Protein AF-A0A2T8IF82-F1 (afdb_monomer_lite)

Organism: NCBI:txid206008

Sequence (132 aa):
MSLSELQARARFVQSSAASAGVHFDEERWLSRVRRSLEREAAEVLGAAAKVFDVPRVLRATRPEAYLPQHFALGPYHCNRPELRDMERYKLAAAKRAEKLFADGRKFDDLVQRLLQAQEQMRAPYHRSRPIS

InterPro domains:
  IPR004158 Protein of unknown function DUF247, plant [PF03140] (51-128)

Structure (mmCIF, N/CA/C/O backbone):
data_AF-A0A2T8IF82-F1
#
_entry.id   AF-A0A2T8IF82-F1
#
loop_
_atom_site.group_PDB
_atom_site.id
_atom_site.type_symbol
_atom_site.label_atom_id
_atom_site.label_alt_id
_atom_site.label_comp_id
_atom_site.label_asym_id
_atom_site.label_entity_id
_atom_site.label_seq_id
_atom_site.pdbx_PDB_ins_code
_atom_site.Cartn_x
_atom_site.Cartn_y
_atom_site.Cartn_z
_atom_site.occupancy
_atom_site.B_iso_or_equiv
_atom_site.auth_seq_id
_atom_site.auth_comp_id
_atom_site.auth_asym_id
_atom_site.auth_atom_id
_atom_site.pdbx_PDB_model_num
ATOM 1 N N . MET A 1 1 ? -8.017 7.360 19.600 1.00 46.84 1 MET A N 1
ATOM 2 C CA . MET A 1 1 ? -6.554 7.220 19.761 1.00 46.84 1 MET A CA 1
ATOM 3 C C . MET A 1 1 ? -5.884 8.263 18.893 1.00 46.84 1 MET A C 1
ATOM 5 O O . MET A 1 1 ? -6.337 8.459 17.767 1.00 46.84 1 MET A O 1
ATOM 9 N N . SER A 1 2 ? -4.894 8.979 19.422 1.00 50.84 2 SER A N 1
ATOM 10 C CA . SER A 1 2 ? -4.191 10.030 18.675 1.00 50.84 2 SER A CA 1
ATOM 11 C C . SER A 1 2 ? -3.122 9.429 17.753 1.00 50.84 2 SER A C 1
ATOM 13 O O . SER A 1 2 ? -2.594 8.348 18.010 1.00 50.84 2 SER A O 1
ATOM 15 N N . LEU A 1 3 ? -2.770 10.142 16.677 1.00 42.94 3 LEU A N 1
ATOM 16 C CA . LEU A 1 3 ? -1.684 9.768 15.754 1.00 42.94 3 LEU A CA 1
ATOM 17 C C . LEU A 1 3 ? -0.359 9.475 16.480 1.00 42.94 3 LEU A C 1
ATOM 19 O O . LEU A 1 3 ? 0.365 8.556 16.105 1.00 42.94 3 LEU A O 1
ATOM 23 N N . SER A 1 4 ? -0.094 10.198 17.567 1.00 47.28 4 SER A N 1
ATOM 24 C CA . SER A 1 4 ? 1.092 10.030 18.405 1.00 47.28 4 SER A CA 1
ATOM 25 C C . SER A 1 4 ? 1.157 8.667 19.111 1.00 47.28 4 SER A C 1
ATOM 27 O O . SER A 1 4 ? 2.237 8.090 19.241 1.00 47.28 4 SER A O 1
ATOM 29 N N . GLU A 1 5 ? 0.017 8.095 19.505 1.00 48.56 5 GLU A N 1
ATOM 30 C CA . GLU A 1 5 ? -0.047 6.757 20.115 1.00 48.56 5 GLU A CA 1
ATOM 31 C C . GLU A 1 5 ? 0.176 5.642 19.080 1.00 48.56 5 GLU A C 1
ATOM 33 O O . GLU A 1 5 ? 0.763 4.602 19.392 1.00 48.56 5 GLU A O 1
ATOM 38 N N . LEU A 1 6 ? -0.242 5.867 17.829 1.00 48.28 6 LEU A N 1
ATOM 39 C CA . LEU A 1 6 ? -0.010 4.944 16.712 1.00 48.28 6 LEU A CA 1
ATOM 40 C C . LEU A 1 6 ? 1.471 4.907 16.310 1.00 48.28 6 LEU A C 1
ATOM 42 O O . LEU A 1 6 ? 2.023 3.831 16.080 1.00 48.28 6 LEU A O 1
ATOM 46 N N . GLN A 1 7 ? 2.134 6.065 16.310 1.00 50.94 7 GLN A N 1
ATOM 47 C CA . GLN A 1 7 ? 3.564 6.195 16.012 1.00 50.94 7 GLN A CA 1
ATOM 48 C C . GLN A 1 7 ? 4.447 5.489 17.053 1.00 50.94 7 GLN A C 1
ATOM 50 O O . GLN A 1 7 ? 5.421 4.825 16.695 1.00 50.94 7 GLN A O 1
ATOM 55 N N . ALA A 1 8 ? 4.088 5.543 18.341 1.00 47.34 8 ALA A N 1
ATOM 56 C CA . ALA A 1 8 ? 4.843 4.862 19.397 1.00 47.34 8 ALA A CA 1
ATOM 57 C C . ALA A 1 8 ? 4.854 3.325 19.235 1.00 47.34 8 ALA A C 1
ATOM 59 O O . ALA A 1 8 ? 5.846 2.674 19.571 1.00 47.34 8 ALA A O 1
ATOM 60 N N . ARG A 1 9 ? 3.782 2.748 18.671 1.00 47.81 9 ARG A N 1
ATOM 61 C CA . ARG A 1 9 ? 3.619 1.301 18.418 1.00 47.81 9 ARG A CA 1
ATOM 62 C C . ARG A 1 9 ? 4.206 0.817 17.081 1.00 47.81 9 ARG A C 1
ATOM 64 O O . ARG A 1 9 ? 4.300 -0.396 16.866 1.00 47.81 9 ARG A O 1
ATOM 71 N N . ALA A 1 10 ? 4.620 1.736 16.205 1.00 45.91 10 ALA A N 1
ATOM 72 C CA . ALA A 1 10 ? 5.209 1.464 14.887 1.00 45.91 10 ALA A CA 1
ATOM 73 C C . ALA A 1 10 ? 6.757 1.431 14.880 1.00 45.91 10 ALA A C 1
ATOM 75 O O . ALA A 1 10 ? 7.376 1.267 13.831 1.00 45.91 10 ALA A O 1
ATOM 76 N N . ARG A 1 11 ? 7.406 1.504 16.053 1.00 47.09 11 ARG A N 1
ATOM 77 C CA . ARG A 1 11 ? 8.877 1.574 16.227 1.00 47.09 11 ARG A CA 1
ATOM 78 C C . ARG A 1 11 ? 9.697 0.397 15.676 1.00 47.09 11 ARG A C 1
ATOM 80 O O . ARG A 1 11 ? 10.922 0.454 15.695 1.00 47.09 11 ARG A O 1
ATOM 87 N N . PHE A 1 12 ? 9.063 -0.652 15.158 1.00 45.34 12 PHE A N 1
ATOM 88 C CA . PHE A 1 12 ? 9.770 -1.783 14.553 1.00 45.34 12 PHE A CA 1
ATOM 89 C C . PHE A 1 12 ? 10.368 -1.449 13.168 1.00 45.34 12 PHE A C 1
ATOM 91 O O . PHE A 1 12 ? 11.370 -2.037 12.778 1.00 45.34 12 PHE A O 1
ATOM 98 N N . VAL A 1 13 ? 9.809 -0.474 12.437 1.00 47.22 13 VAL A N 1
ATOM 99 C CA . VAL A 1 13 ? 10.187 -0.182 11.036 1.00 47.22 13 VAL A CA 1
ATOM 100 C C . VAL A 1 13 ? 11.405 0.750 10.921 1.00 47.22 13 VAL A C 1
ATOM 102 O O . VAL A 1 13 ? 12.223 0.594 10.013 1.00 47.22 13 VAL A O 1
ATOM 105 N N . GLN A 1 14 ? 11.589 1.678 11.868 1.00 46.47 14 GLN A N 1
ATOM 106 C CA . GLN A 1 14 ? 12.687 2.659 11.838 1.00 46.47 14 GLN A CA 1
ATOM 107 C C . GLN A 1 14 ? 14.082 2.035 12.021 1.00 46.47 14 GLN A C 1
ATOM 109 O O . GLN A 1 14 ? 15.061 2.544 11.474 1.00 46.47 14 GLN A O 1
ATOM 114 N N . SER A 1 15 ? 14.189 0.920 12.751 1.00 43.91 15 SER A N 1
ATOM 115 C CA . SER A 1 15 ? 15.486 0.333 13.120 1.00 43.91 15 SER A CA 1
ATOM 116 C C . SER A 1 15 ? 16.265 -0.232 11.925 1.00 43.91 15 SER A C 1
ATOM 118 O O . SER A 1 15 ? 17.490 -0.137 11.906 1.00 43.91 15 SER A O 1
ATOM 120 N N . SER A 1 16 ? 15.584 -0.769 10.908 1.00 43.47 16 SER A N 1
ATOM 121 C CA . SER A 1 16 ? 16.244 -1.378 9.742 1.00 43.47 16 SER A CA 1
ATOM 122 C C . SER A 1 16 ? 16.570 -0.385 8.619 1.00 43.47 16 SER A C 1
ATOM 124 O O . SER A 1 16 ? 17.410 -0.680 7.775 1.00 43.47 16 SER A O 1
ATOM 126 N N . ALA A 1 17 ? 15.923 0.786 8.582 1.00 42.56 17 ALA A N 1
ATOM 127 C CA . ALA A 1 17 ? 16.187 1.827 7.580 1.00 42.56 17 ALA A CA 1
ATOM 128 C C . ALA A 1 17 ? 17.386 2.717 7.960 1.00 42.56 17 ALA A C 1
ATOM 130 O O . ALA A 1 17 ? 18.161 3.126 7.092 1.00 42.56 17 ALA A O 1
ATOM 131 N N . ALA A 1 18 ? 17.585 2.956 9.262 1.00 42.78 18 ALA A N 1
ATOM 132 C CA . ALA A 1 18 ? 18.691 3.761 9.779 1.00 42.78 18 ALA A CA 1
ATOM 133 C C . ALA A 1 18 ? 20.075 3.156 9.471 1.00 42.78 18 ALA A C 1
ATOM 135 O O . ALA A 1 18 ? 21.018 3.898 9.206 1.00 42.78 18 ALA A O 1
ATOM 136 N N . SER A 1 19 ? 20.202 1.823 9.419 1.00 43.66 19 SER A N 1
ATOM 137 C CA . SER A 1 19 ? 21.486 1.162 9.130 1.00 43.66 19 SER A CA 1
ATOM 138 C C . SER A 1 19 ? 21.957 1.318 7.676 1.00 43.66 19 SER A C 1
ATOM 140 O O . SER A 1 19 ? 23.095 0.978 7.372 1.00 43.66 19 SER A O 1
ATOM 142 N N . ALA A 1 20 ? 21.103 1.816 6.774 1.00 50.31 20 ALA A N 1
ATOM 143 C CA . ALA A 1 20 ? 21.401 1.991 5.350 1.00 50.31 20 ALA A CA 1
ATOM 144 C C . ALA A 1 20 ? 21.593 3.465 4.933 1.00 50.31 20 ALA A C 1
ATOM 146 O O . ALA A 1 20 ? 21.691 3.747 3.740 1.00 50.31 20 ALA A O 1
ATOM 147 N N . GLY A 1 21 ? 21.604 4.414 5.881 1.00 49.38 21 GLY A N 1
ATOM 148 C CA . GLY A 1 21 ? 21.780 5.847 5.596 1.00 49.38 21 GLY A CA 1
ATOM 149 C C . GLY A 1 21 ? 20.598 6.514 4.876 1.00 49.38 21 GLY A C 1
ATOM 150 O O . GLY A 1 21 ? 20.703 7.658 4.439 1.00 49.38 21 GLY A O 1
ATOM 151 N N . VAL A 1 22 ? 19.462 5.823 4.748 1.00 54.91 22 VAL A N 1
ATOM 152 C CA . VAL A 1 22 ? 18.250 6.358 4.121 1.00 54.91 22 VAL A CA 1
ATOM 153 C C . VAL A 1 22 ? 17.333 6.884 5.219 1.00 54.91 22 VAL A C 1
ATOM 155 O O . VAL A 1 22 ? 16.679 6.112 5.918 1.00 54.91 22 VAL A O 1
ATOM 158 N N . HIS A 1 23 ? 17.267 8.208 5.367 1.00 63.09 23 HIS A N 1
ATOM 159 C CA . HIS A 1 23 ? 16.294 8.848 6.250 1.00 63.09 23 HIS A CA 1
ATOM 160 C C . HIS A 1 23 ? 14.892 8.725 5.632 1.00 63.09 23 HIS A C 1
ATOM 162 O O . HIS A 1 23 ? 14.472 9.547 4.813 1.00 63.09 23 HIS A O 1
ATOM 168 N N . PHE A 1 24 ? 14.183 7.652 5.981 1.00 69.56 24 PHE A N 1
ATOM 169 C CA . PHE A 1 24 ? 12.803 7.439 5.566 1.00 69.56 24 PHE A CA 1
ATOM 170 C C . PHE A 1 24 ? 11.849 8.233 6.461 1.00 69.56 24 PHE A C 1
ATOM 172 O O . PHE A 1 24 ? 11.699 7.944 7.646 1.00 69.56 24 PHE A O 1
ATOM 179 N N . ASP A 1 25 ? 11.191 9.22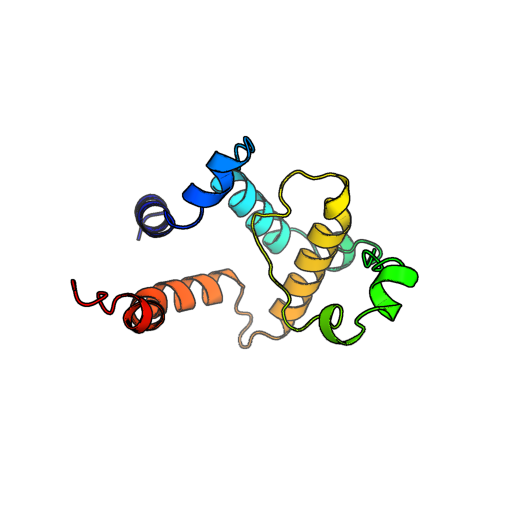5 5.867 1.00 78.56 25 ASP A N 1
ATOM 180 C CA . ASP A 1 25 ? 10.101 9.960 6.502 1.00 78.56 25 ASP A CA 1
ATOM 181 C C . ASP A 1 25 ? 8.779 9.208 6.279 1.00 78.56 25 ASP A C 1
ATOM 183 O O . ASP A 1 25 ? 8.084 9.384 5.269 1.00 78.56 25 ASP A O 1
ATOM 187 N N . GLU A 1 26 ? 8.486 8.310 7.217 1.00 76.38 26 GLU A N 1
ATOM 188 C CA . GLU A 1 26 ? 7.300 7.455 7.198 1.00 76.38 26 GLU A CA 1
ATOM 189 C C . GLU A 1 26 ? 6.004 8.262 7.234 1.00 76.38 26 GLU A C 1
ATOM 191 O O . GLU A 1 26 ? 5.076 7.978 6.479 1.00 76.38 26 GLU A O 1
ATOM 196 N N . GLU A 1 27 ? 5.947 9.303 8.059 1.00 80.06 27 GLU A N 1
ATOM 197 C CA . GLU A 1 27 ? 4.749 10.118 8.238 1.00 80.06 27 GLU A CA 1
ATOM 198 C C . GLU A 1 27 ? 4.406 10.895 6.966 1.00 80.06 27 GLU A C 1
ATOM 200 O O . GLU A 1 27 ? 3.251 10.912 6.517 1.00 80.06 27 GLU A O 1
ATOM 205 N N . ARG A 1 28 ? 5.419 11.477 6.320 1.00 81.94 28 ARG A N 1
ATOM 206 C CA . ARG A 1 28 ? 5.244 12.143 5.030 1.00 81.94 28 ARG A CA 1
ATOM 207 C C . ARG A 1 28 ? 4.833 11.164 3.937 1.00 81.94 28 ARG A C 1
ATOM 209 O O . ARG A 1 28 ? 3.992 11.508 3.101 1.00 81.94 28 ARG A O 1
ATOM 216 N N . TRP A 1 29 ? 5.405 9.960 3.924 1.00 81.56 29 TRP A N 1
ATOM 217 C CA . TRP A 1 29 ? 5.027 8.919 2.968 1.00 81.56 29 TRP A CA 1
ATOM 218 C C . TRP A 1 29 ? 3.575 8.465 3.165 1.00 81.56 29 TRP A C 1
ATOM 220 O O . TRP A 1 29 ? 2.802 8.484 2.206 1.00 81.56 29 TRP A O 1
ATOM 230 N N . LEU A 1 30 ? 3.172 8.154 4.400 1.00 82.44 30 LEU A N 1
ATOM 231 C CA . LEU A 1 30 ? 1.799 7.773 4.743 1.00 82.44 30 LEU A CA 1
ATOM 232 C C . LEU A 1 30 ? 0.799 8.866 4.359 1.00 82.44 30 LEU A C 1
ATOM 234 O O . LEU A 1 30 ? -0.207 8.593 3.702 1.00 82.44 30 LEU A O 1
ATOM 238 N N . SER A 1 31 ? 1.112 10.120 4.692 1.00 85.69 31 SER A N 1
ATOM 239 C CA . SER A 1 31 ? 0.287 11.280 4.341 1.00 85.69 31 SER A CA 1
ATOM 240 C C . SER A 1 31 ? 0.101 11.427 2.829 1.00 85.69 31 SER A C 1
ATOM 242 O O . SER A 1 31 ? -0.976 11.809 2.364 1.00 85.69 31 SER A O 1
ATOM 244 N N . ARG A 1 32 ? 1.141 11.123 2.043 1.00 85.94 32 ARG A N 1
ATOM 245 C CA . ARG A 1 32 ? 1.080 11.130 0.577 1.00 85.94 32 ARG A CA 1
ATOM 246 C C . ARG A 1 32 ? 0.191 10.005 0.057 1.00 85.94 32 ARG A C 1
ATOM 248 O O . ARG A 1 32 ? -0.705 10.275 -0.735 1.00 85.94 32 ARG A O 1
ATOM 255 N N . VAL A 1 33 ? 0.408 8.776 0.524 1.00 84.69 33 VAL A N 1
ATOM 256 C CA . VAL A 1 33 ? -0.366 7.595 0.109 1.00 84.69 33 VAL A CA 1
ATOM 257 C C . VAL A 1 33 ? -1.852 7.780 0.397 1.00 84.69 33 VAL A C 1
ATOM 259 O O . VAL A 1 33 ? -2.673 7.591 -0.499 1.00 84.69 33 VAL A O 1
ATOM 262 N N . ARG A 1 34 ? -2.202 8.212 1.615 1.00 86.62 34 ARG A N 1
ATOM 263 C CA . ARG A 1 34 ? -3.597 8.435 2.009 1.00 86.62 34 ARG A CA 1
ATOM 264 C C . ARG A 1 34 ? -4.271 9.473 1.116 1.00 86.62 34 ARG A C 1
ATOM 266 O O . ARG A 1 34 ? -5.342 9.221 0.576 1.00 86.62 34 ARG A O 1
ATOM 273 N N . ARG A 1 35 ? -3.592 10.596 0.870 1.00 87.75 35 ARG A N 1
ATOM 274 C CA . ARG A 1 35 ? -4.084 11.662 -0.012 1.00 87.75 35 ARG A CA 1
ATOM 275 C C . ARG A 1 35 ? -4.302 11.181 -1.446 1.00 87.75 35 ARG A C 1
ATOM 277 O O . ARG A 1 35 ? -5.313 11.535 -2.045 1.00 87.75 35 ARG A O 1
ATOM 284 N N . SER A 1 36 ? -3.375 10.395 -1.989 1.00 86.12 36 SER A N 1
ATOM 285 C CA . SER A 1 36 ? -3.505 9.836 -3.336 1.00 86.12 36 SER A CA 1
ATOM 286 C C . SER A 1 36 ? -4.679 8.863 -3.430 1.00 86.12 36 SER A C 1
ATOM 288 O O . SER A 1 36 ? -5.467 8.955 -4.366 1.00 86.12 36 SER A O 1
ATOM 290 N N . LEU A 1 37 ? -4.873 7.994 -2.433 1.00 85.81 37 LEU A N 1
ATOM 291 C CA . LEU A 1 37 ? -6.035 7.102 -2.390 1.00 85.81 37 LEU A CA 1
ATOM 292 C C . LEU A 1 37 ? -7.360 7.858 -2.218 1.00 85.81 37 LEU A C 1
ATOM 294 O O . LEU A 1 37 ? -8.372 7.426 -2.760 1.00 85.81 37 LEU A O 1
ATOM 298 N N . GLU A 1 38 ? -7.385 8.976 -1.493 1.00 85.62 38 GLU A N 1
ATOM 299 C CA . GLU A 1 38 ? -8.593 9.792 -1.313 1.00 85.62 38 GLU A CA 1
ATOM 300 C C . GLU A 1 38 ? -8.978 10.578 -2.576 1.00 85.62 38 GLU A C 1
ATOM 302 O O . GLU A 1 38 ? -10.163 10.665 -2.898 1.00 85.62 38 GLU A O 1
ATOM 307 N N . ARG A 1 39 ? -7.997 11.172 -3.271 1.00 84.56 39 ARG A N 1
ATOM 308 C CA . ARG A 1 39 ? -8.238 12.190 -4.311 1.00 84.56 39 ARG A CA 1
ATOM 309 C C . ARG A 1 39 ? -8.161 11.670 -5.738 1.00 84.56 39 ARG A C 1
ATOM 311 O O . ARG A 1 39 ? -8.788 12.252 -6.618 1.00 84.56 39 ARG A O 1
ATOM 318 N N . GLU A 1 40 ? -7.368 10.636 -5.986 1.00 85.62 40 GLU A N 1
ATOM 319 C CA . GLU A 1 40 ? -7.029 10.214 -7.342 1.00 85.62 40 GLU A CA 1
ATOM 320 C C . GLU A 1 40 ? -7.805 8.949 -7.738 1.00 85.62 40 GLU A C 1
ATOM 322 O O . GLU A 1 40 ? -8.000 8.020 -6.948 1.00 85.62 40 GLU A O 1
ATOM 327 N N . ALA A 1 41 ? -8.264 8.909 -8.990 1.00 83.44 41 ALA A N 1
ATOM 328 C CA . ALA A 1 41 ? -8.864 7.715 -9.571 1.00 83.44 41 ALA A CA 1
ATOM 329 C C . ALA A 1 41 ? -7.779 6.672 -9.896 1.00 83.44 41 ALA A C 1
ATOM 331 O O . ALA A 1 41 ? -6.613 7.012 -10.108 1.00 83.44 41 ALA A O 1
ATOM 332 N N . ALA A 1 42 ? -8.156 5.394 -9.974 1.00 81.69 42 ALA A N 1
ATOM 333 C CA . ALA A 1 42 ? -7.203 4.313 -10.245 1.00 81.69 42 ALA A CA 1
ATOM 334 C C . ALA A 1 42 ? -6.501 4.472 -11.607 1.00 81.69 42 ALA A C 1
ATOM 336 O O . ALA A 1 42 ? -5.373 4.022 -11.784 1.00 81.69 42 ALA A O 1
ATOM 337 N N . GLU A 1 43 ? -7.174 5.114 -12.553 1.00 82.38 43 GLU A N 1
ATOM 338 C CA . GLU A 1 43 ? -6.718 5.413 -13.904 1.00 82.38 43 GLU A CA 1
ATOM 339 C C . GLU A 1 43 ? -5.642 6.510 -13.897 1.00 82.38 43 GLU A C 1
ATOM 341 O O . GLU A 1 43 ? -4.668 6.410 -14.634 1.00 82.38 43 GLU A O 1
ATOM 346 N N . VAL A 1 44 ? -5.770 7.503 -13.007 1.00 80.19 44 VAL A N 1
ATOM 347 C CA . VAL A 1 44 ? -4.783 8.585 -12.811 1.00 80.19 44 VAL A CA 1
ATOM 348 C C . VAL A 1 44 ? -3.553 8.075 -12.060 1.00 80.19 44 VAL A C 1
ATOM 350 O O . VAL A 1 44 ? -2.423 8.429 -12.388 1.00 80.19 44 VAL A O 1
ATOM 353 N N . LEU A 1 45 ? -3.769 7.191 -11.083 1.00 79.31 45 LEU A N 1
ATOM 354 C CA . LEU A 1 45 ? -2.701 6.519 -10.341 1.00 79.31 45 LEU A CA 1
ATOM 355 C C . LEU A 1 45 ? -1.954 5.486 -11.192 1.00 79.31 45 LEU A C 1
ATOM 357 O O . LEU A 1 45 ? -0.862 5.061 -10.823 1.00 79.31 45 LEU A O 1
ATOM 361 N N .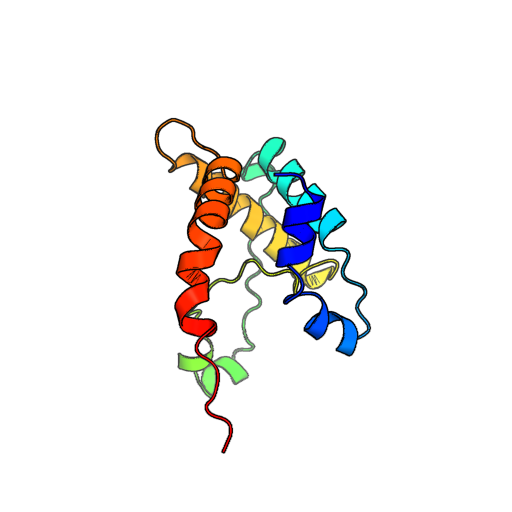 GLY A 1 46 ? -2.548 5.034 -12.296 1.00 71.75 46 GLY A N 1
ATOM 362 C CA . GLY A 1 46 ? -2.002 3.980 -13.135 1.00 71.75 46 GLY A CA 1
ATOM 363 C C . GLY A 1 46 ? -0.708 4.406 -13.826 1.00 71.75 46 GLY A C 1
ATOM 364 O O . GLY A 1 46 ? -0.676 5.369 -14.582 1.00 71.75 46 GLY A O 1
ATOM 365 N N . ALA A 1 47 ? 0.360 3.641 -13.614 1.00 66.56 47 ALA A N 1
ATOM 366 C CA . ALA A 1 47 ? 1.517 3.635 -14.503 1.00 66.56 47 ALA A CA 1
ATOM 367 C C . ALA A 1 47 ? 1.455 2.398 -15.410 1.00 66.56 47 ALA A C 1
ATOM 369 O O . ALA A 1 47 ? 0.882 1.373 -15.021 1.00 66.56 47 ALA A O 1
ATOM 370 N N . ALA A 1 48 ? 2.079 2.468 -16.591 1.00 61.88 48 ALA A N 1
ATOM 371 C CA . ALA A 1 48 ? 2.376 1.269 -17.369 1.00 61.88 48 ALA A CA 1
ATOM 372 C C . ALA A 1 48 ? 3.195 0.327 -16.474 1.00 61.88 48 ALA A C 1
ATOM 374 O O . ALA A 1 48 ? 4.249 0.715 -15.969 1.00 61.88 48 ALA A O 1
ATOM 375 N N . ALA A 1 49 ? 2.671 -0.868 -16.198 1.00 57.12 49 ALA A N 1
ATOM 376 C CA . ALA A 1 49 ? 3.294 -1.799 -15.270 1.00 57.12 49 ALA A CA 1
ATOM 377 C C . ALA A 1 49 ? 4.692 -2.172 -15.778 1.00 57.12 49 ALA A C 1
ATOM 379 O O . ALA A 1 49 ? 4.840 -2.965 -16.704 1.00 57.12 49 ALA A O 1
ATOM 380 N N . LYS A 1 50 ? 5.728 -1.596 -15.169 1.00 55.09 50 LYS A N 1
ATOM 381 C CA . LYS A 1 50 ? 7.110 -1.998 -15.399 1.00 55.09 50 LYS A CA 1
ATOM 382 C C . LYS A 1 50 ? 7.413 -3.105 -14.399 1.00 55.09 50 LYS A C 1
ATOM 384 O O . LYS A 1 50 ? 7.829 -2.843 -13.272 1.00 55.09 50 LYS A O 1
ATOM 389 N N . VAL A 1 51 ? 7.112 -4.348 -14.774 1.00 56.72 51 VAL A N 1
ATOM 390 C CA . VAL A 1 51 ? 7.674 -5.496 -14.059 1.00 56.72 51 VAL A CA 1
ATOM 391 C C . VAL A 1 51 ? 9.182 -5.341 -14.208 1.00 56.72 51 VAL A C 1
ATOM 393 O O . VAL A 1 51 ? 9.688 -5.248 -15.326 1.00 56.72 51 VAL A O 1
ATOM 396 N N . PHE A 1 52 ? 9.901 -5.214 -13.094 1.00 60.12 52 PHE A N 1
ATOM 397 C CA . PHE A 1 52 ? 11.343 -5.409 -13.118 1.00 60.12 52 PHE A CA 1
ATOM 398 C C . PHE A 1 52 ? 11.555 -6.868 -13.488 1.00 60.12 52 PHE A C 1
ATOM 400 O O . PHE A 1 52 ? 11.540 -7.744 -12.625 1.00 60.12 52 PHE A O 1
ATOM 407 N N . ASP A 1 53 ? 11.634 -7.133 -14.788 1.00 58.50 53 ASP A N 1
ATOM 408 C CA . ASP A 1 53 ? 11.907 -8.464 -15.278 1.00 58.50 53 ASP A CA 1
ATOM 409 C C . ASP A 1 53 ? 13.265 -8.864 -14.730 1.00 58.50 53 ASP A C 1
ATOM 411 O O . ASP A 1 53 ? 14.290 -8.231 -14.998 1.00 58.50 53 ASP A O 1
ATOM 415 N N . VAL A 1 54 ? 13.260 -9.923 -13.929 1.00 67.25 54 VAL A N 1
ATOM 416 C CA . VAL A 1 54 ? 14.488 -10.590 -13.531 1.00 67.25 54 VAL A CA 1
ATOM 417 C C . VAL A 1 54 ? 15.212 -10.962 -14.828 1.00 67.25 54 VAL A C 1
ATOM 419 O O . VAL A 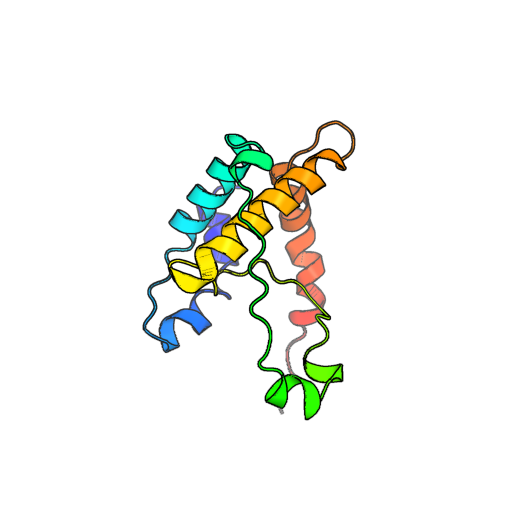1 54 ? 14.607 -11.645 -15.668 1.00 67.25 54 VAL A O 1
ATOM 422 N N . PRO A 1 55 ? 16.469 -10.517 -15.030 1.00 75.81 55 PRO A N 1
ATOM 423 C CA . PRO A 1 55 ? 17.237 -10.847 -16.221 1.00 75.81 55 PRO A CA 1
ATOM 424 C C . PRO A 1 55 ? 17.125 -12.335 -16.541 1.00 75.81 55 PRO A C 1
ATOM 426 O O . PRO A 1 55 ? 17.243 -13.174 -15.647 1.00 75.81 55 PRO A O 1
ATOM 429 N N . ARG A 1 56 ? 16.891 -12.671 -17.817 1.00 73.56 56 ARG A N 1
ATOM 430 C CA . ARG A 1 56 ? 16.557 -14.045 -18.239 1.00 73.56 56 ARG A CA 1
ATOM 431 C C . ARG A 1 56 ? 17.548 -15.088 -17.718 1.00 73.56 56 ARG A C 1
ATOM 433 O O . ARG A 1 56 ? 17.129 -16.177 -17.350 1.00 73.56 56 ARG A O 1
ATOM 440 N N . VAL A 1 57 ? 18.827 -14.722 -17.641 1.00 82.69 57 VAL A N 1
ATOM 441 C CA . VAL A 1 57 ? 19.908 -15.564 -17.111 1.00 82.69 57 VAL A CA 1
ATOM 442 C C . VAL A 1 57 ? 19.686 -15.916 -15.637 1.00 82.69 57 VAL A C 1
ATOM 444 O O . VAL A 1 57 ? 19.778 -17.081 -15.275 1.00 82.69 57 VAL A O 1
ATOM 447 N N . LEU A 1 58 ? 19.324 -14.940 -14.798 1.00 77.00 58 LEU A N 1
ATOM 448 C CA . LEU A 1 58 ? 19.045 -15.163 -13.376 1.00 77.00 58 LEU A CA 1
ATOM 449 C C . LEU A 1 58 ? 17.748 -15.951 -13.178 1.00 77.00 58 LEU A C 1
ATOM 451 O O . LEU A 1 58 ? 17.683 -16.845 -12.347 1.00 77.00 58 LEU A O 1
ATOM 455 N N . ARG A 1 59 ? 16.717 -15.686 -13.987 1.00 76.81 59 ARG A N 1
ATOM 456 C CA . ARG A 1 59 ? 15.469 -16.459 -13.916 1.00 76.81 59 ARG A CA 1
ATOM 457 C C . ARG A 1 59 ? 15.667 -17.926 -14.316 1.00 76.81 59 ARG A C 1
ATOM 459 O O . ARG A 1 59 ? 14.976 -18.788 -13.787 1.00 76.81 59 ARG A O 1
ATOM 466 N N . ALA A 1 60 ? 16.592 -18.205 -15.236 1.00 83.75 60 ALA A N 1
ATOM 467 C CA . ALA A 1 60 ? 16.882 -19.557 -15.708 1.00 83.75 60 ALA A CA 1
ATOM 468 C C . ALA A 1 60 ? 17.668 -20.404 -14.695 1.00 83.75 60 ALA A C 1
ATOM 470 O O . ALA A 1 60 ? 17.530 -21.622 -14.708 1.00 83.75 60 ALA A O 1
ATOM 471 N N . THR A 1 61 ? 18.468 -19.792 -13.813 1.00 90.12 61 THR A N 1
ATOM 472 C CA . THR A 1 61 ? 19.249 -20.544 -12.817 1.00 90.12 61 THR A CA 1
ATOM 473 C C . THR A 1 61 ? 18.393 -21.091 -11.680 1.00 90.12 61 THR A C 1
ATOM 475 O O . THR A 1 61 ? 18.711 -22.154 -11.153 1.00 90.12 61 THR A O 1
ATOM 478 N N . ARG A 1 62 ? 17.317 -20.389 -11.292 1.00 81.94 62 ARG A N 1
ATOM 479 C CA . ARG A 1 62 ? 16.399 -20.847 -10.235 1.00 81.94 62 ARG A CA 1
ATOM 480 C C . ARG A 1 62 ? 14.967 -20.316 -10.420 1.00 81.94 62 ARG A C 1
ATOM 482 O O . ARG A 1 62 ? 14.569 -19.390 -9.709 1.00 81.94 62 ARG A O 1
ATOM 489 N N . PRO A 1 63 ? 14.182 -20.870 -11.359 1.00 77.81 63 PRO A N 1
ATOM 490 C CA . PRO A 1 63 ? 12.865 -20.346 -11.737 1.00 77.81 63 PRO A CA 1
ATOM 491 C C . PRO A 1 63 ? 11.896 -20.148 -10.561 1.00 77.81 63 PRO A C 1
ATOM 493 O O . PRO A 1 63 ? 11.208 -19.131 -10.478 1.00 77.81 63 PRO A O 1
ATOM 496 N N . GLU A 1 64 ? 11.886 -21.082 -9.613 1.00 75.62 64 GLU A N 1
ATOM 497 C CA . GLU A 1 64 ? 11.023 -21.082 -8.433 1.00 75.62 64 GLU A CA 1
ATOM 498 C C . GLU A 1 64 ? 11.320 -19.947 -7.439 1.00 75.62 64 GLU A C 1
ATOM 500 O O . GLU A 1 64 ? 10.424 -19.527 -6.709 1.00 75.62 64 GLU A O 1
ATOM 505 N N . ALA A 1 65 ? 12.545 -19.407 -7.427 1.00 74.75 65 ALA A N 1
ATOM 506 C CA . ALA A 1 65 ? 12.931 -18.300 -6.546 1.00 74.75 65 ALA A CA 1
ATOM 507 C C . ALA A 1 65 ? 12.419 -16.935 -7.028 1.00 74.75 65 ALA A C 1
ATOM 509 O O . ALA A 1 65 ? 12.377 -15.982 -6.251 1.00 74.75 65 ALA A O 1
ATOM 510 N N . TYR A 1 66 ? 12.034 -16.837 -8.301 1.00 68.44 66 TYR A N 1
ATOM 511 C CA . TYR A 1 66 ? 11.563 -15.600 -8.926 1.00 68.44 66 TYR A CA 1
ATOM 512 C C . TYR A 1 66 ? 10.062 -15.624 -9.222 1.00 68.44 66 TYR A C 1
ATOM 514 O O . TYR A 1 66 ? 9.541 -14.686 -9.827 1.00 68.44 66 TYR A O 1
ATOM 522 N N . LEU A 1 67 ? 9.359 -16.674 -8.781 1.00 66.25 67 LEU A N 1
ATOM 523 C CA . LEU A 1 67 ? 7.904 -16.698 -8.753 1.00 66.25 67 LEU A CA 1
ATOM 524 C C . LEU A 1 67 ? 7.434 -15.767 -7.619 1.00 66.25 67 LEU A C 1
ATOM 526 O O . LEU A 1 67 ? 7.799 -16.003 -6.464 1.00 66.25 67 LEU A O 1
ATOM 530 N N . PRO A 1 68 ? 6.652 -14.707 -7.889 1.00 57.81 68 PRO A N 1
ATOM 531 C CA . PRO A 1 68 ? 6.184 -13.823 -6.829 1.00 57.81 68 PRO A CA 1
ATOM 532 C C . PRO A 1 68 ? 5.252 -14.592 -5.886 1.00 57.81 68 PRO A C 1
ATOM 534 O O . PRO A 1 68 ? 4.118 -14.893 -6.245 1.00 57.81 68 PRO A O 1
ATOM 537 N N . GLN A 1 69 ? 5.725 -14.920 -4.683 1.00 50.00 69 GLN A N 1
ATOM 538 C CA . GLN A 1 69 ? 4.898 -15.584 -3.667 1.00 50.00 69 GLN A CA 1
ATOM 539 C C . GLN A 1 69 ? 4.128 -14.571 -2.806 1.00 50.00 69 GLN A C 1
ATOM 541 O O . GLN A 1 69 ? 3.055 -14.880 -2.303 1.00 50.00 69 GLN A O 1
ATOM 546 N N . HIS A 1 70 ? 4.655 -13.350 -2.652 1.00 47.69 70 HIS A N 1
ATOM 547 C CA . HIS A 1 70 ? 4.078 -12.310 -1.799 1.00 47.69 70 HIS A CA 1
ATOM 548 C C . HIS A 1 70 ? 4.303 -10.917 -2.406 1.00 47.69 70 HIS A C 1
ATOM 550 O O . HIS A 1 70 ? 5.419 -10.572 -2.795 1.00 47.69 70 HIS A O 1
ATOM 556 N N . PHE A 1 71 ? 3.256 -10.088 -2.449 1.00 52.03 71 PHE A N 1
ATOM 557 C CA . PHE A 1 71 ? 3.358 -8.674 -2.819 1.00 52.03 71 PHE A CA 1
ATOM 558 C C . PHE A 1 71 ? 3.367 -7.817 -1.552 1.00 52.03 71 PHE A C 1
ATOM 560 O O . PHE A 1 71 ? 2.339 -7.669 -0.897 1.00 52.03 71 PHE A O 1
ATOM 567 N N . ALA A 1 72 ? 4.515 -7.227 -1.207 1.00 49.41 72 ALA A N 1
ATOM 568 C CA . ALA A 1 72 ? 4.595 -6.267 -0.108 1.00 49.41 72 ALA A CA 1
ATOM 569 C C . ALA A 1 72 ? 4.401 -4.824 -0.610 1.00 49.41 72 ALA A C 1
ATOM 571 O O . ALA A 1 72 ? 5.080 -4.351 -1.533 1.00 49.41 72 ALA A O 1
ATOM 572 N N . LEU A 1 73 ? 3.478 -4.107 0.027 1.00 52.53 73 LEU A N 1
ATOM 573 C CA . LEU A 1 73 ? 3.401 -2.647 0.022 1.00 52.53 73 LEU A CA 1
ATOM 574 C C . LEU A 1 73 ? 4.250 -2.169 1.201 1.00 52.53 73 LEU A C 1
ATOM 576 O O . LEU A 1 73 ? 3.772 -2.134 2.328 1.00 52.53 73 LEU A O 1
ATOM 580 N N . GLY A 1 74 ? 5.537 -1.923 0.963 1.00 52.97 74 GLY A N 1
ATOM 581 C CA . GLY A 1 74 ? 6.485 -1.627 2.032 1.00 52.97 74 GLY A CA 1
ATOM 582 C C . GLY A 1 74 ? 7.195 -0.285 1.854 1.00 52.97 74 GLY A C 1
ATOM 583 O O . GLY A 1 74 ? 7.410 0.143 0.716 1.00 52.97 74 GLY A O 1
ATOM 584 N N . PRO A 1 75 ? 7.637 0.337 2.960 1.00 55.09 75 PRO A N 1
ATOM 585 C CA . PRO A 1 75 ? 8.383 1.598 2.960 1.00 55.09 75 PRO A CA 1
ATOM 586 C C . PRO A 1 75 ? 9.701 1.520 2.176 1.00 55.09 75 PRO A C 1
ATOM 588 O O . PRO A 1 75 ? 10.210 2.535 1.722 1.00 55.09 75 PRO A O 1
ATOM 591 N N . TYR A 1 76 ? 10.211 0.315 1.905 1.00 53.25 76 TYR A N 1
ATOM 592 C CA . TYR A 1 76 ? 11.423 0.053 1.117 1.00 53.25 76 TYR A CA 1
ATOM 593 C C . TYR A 1 76 ? 11.385 0.532 -0.348 1.00 53.25 76 TYR A C 1
ATOM 595 O O . TYR A 1 76 ? 12.338 0.303 -1.092 1.00 53.25 76 TYR A O 1
ATOM 603 N N . HIS A 1 77 ? 10.296 1.150 -0.807 1.00 55.38 77 HIS A N 1
ATOM 604 C CA . HIS A 1 77 ? 10.182 1.711 -2.159 1.00 55.38 77 HIS A CA 1
ATOM 605 C C . HIS A 1 77 ? 10.097 3.238 -2.185 1.00 55.38 77 HIS A C 1
ATOM 607 O O . HIS A 1 77 ? 9.994 3.828 -3.259 1.00 55.38 77 HIS A O 1
ATOM 613 N N . CYS A 1 78 ? 10.147 3.894 -1.026 1.00 54.53 78 CYS A N 1
ATOM 614 C CA . CYS A 1 78 ? 10.042 5.340 -0.950 1.00 54.53 78 CYS A CA 1
ATOM 615 C C . CYS A 1 78 ? 11.221 6.038 -1.654 1.00 54.53 78 CYS A C 1
ATOM 617 O O . CYS A 1 78 ? 12.381 5.658 -1.496 1.00 54.53 78 CYS A O 1
ATOM 619 N N . ASN A 1 79 ? 10.924 7.107 -2.395 1.00 58.38 79 ASN A N 1
ATOM 620 C CA . ASN A 1 79 ? 11.900 8.066 -2.933 1.00 58.38 79 ASN A CA 1
ATOM 621 C C . ASN A 1 79 ? 12.982 7.496 -3.870 1.00 58.38 79 ASN A C 1
ATOM 623 O O . ASN A 1 79 ? 13.967 8.180 -4.137 1.00 58.38 79 ASN A O 1
ATOM 627 N N . ARG A 1 80 ? 12.794 6.293 -4.422 1.00 63.28 80 ARG A N 1
ATOM 628 C CA . ARG A 1 80 ? 13.639 5.769 -5.502 1.00 63.28 80 ARG A CA 1
ATOM 629 C C . ARG A 1 80 ? 12.960 6.024 -6.848 1.00 63.28 80 ARG A C 1
ATOM 631 O O . ARG A 1 80 ? 11.892 5.451 -7.082 1.00 63.28 80 ARG A O 1
ATOM 638 N N . PRO A 1 81 ? 13.516 6.888 -7.720 1.00 67.19 81 PRO A N 1
ATOM 639 C CA . PRO A 1 81 ? 12.913 7.214 -9.012 1.00 67.19 81 PRO A CA 1
ATOM 640 C C . PRO A 1 81 ? 12.598 5.981 -9.860 1.00 67.19 81 PRO A C 1
ATOM 642 O O . PRO A 1 81 ? 11.601 5.977 -10.579 1.00 67.19 81 PRO A O 1
ATOM 645 N N . GLU A 1 82 ? 13.410 4.932 -9.734 1.00 65.50 82 GLU A N 1
ATOM 646 C CA . GLU A 1 82 ? 13.281 3.678 -10.470 1.00 65.50 82 GLU A CA 1
ATOM 647 C C . GLU A 1 82 ? 12.020 2.911 -10.048 1.00 65.50 82 GLU A C 1
ATOM 649 O O . GLU A 1 82 ? 11.363 2.291 -10.877 1.00 65.50 82 GLU A O 1
ATOM 654 N N . LEU A 1 83 ? 11.634 2.983 -8.770 1.00 69.25 83 LEU A N 1
ATOM 655 C CA . LEU A 1 83 ? 10.518 2.215 -8.201 1.00 69.25 83 LEU A CA 1
ATOM 656 C C . LEU A 1 83 ? 9.172 2.956 -8.261 1.00 69.25 83 LEU A C 1
ATOM 658 O O . LEU A 1 83 ? 8.137 2.392 -7.899 1.00 69.25 83 LEU A O 1
ATOM 662 N N . ARG A 1 84 ? 9.169 4.206 -8.736 1.00 72.81 84 ARG A N 1
ATOM 663 C CA . ARG A 1 84 ? 7.997 5.096 -8.751 1.00 72.81 84 ARG A CA 1
ATOM 664 C C . ARG A 1 84 ? 6.831 4.549 -9.578 1.00 72.81 84 ARG A C 1
ATOM 666 O O . ARG A 1 84 ? 5.680 4.697 -9.175 1.00 72.81 84 ARG A O 1
ATOM 673 N N . ASP A 1 85 ? 7.111 3.904 -10.707 1.00 74.38 85 ASP A N 1
ATOM 674 C CA . ASP A 1 85 ? 6.061 3.327 -11.560 1.00 74.38 85 ASP A CA 1
ATOM 675 C C . ASP A 1 85 ? 5.365 2.153 -10.859 1.00 74.38 85 ASP A C 1
ATOM 677 O O . ASP A 1 85 ? 4.144 2.005 -10.922 1.00 74.38 85 ASP A O 1
ATOM 681 N N . MET A 1 86 ? 6.126 1.363 -10.101 1.00 76.00 86 MET A N 1
ATOM 682 C CA . MET A 1 86 ? 5.580 0.280 -9.292 1.00 76.00 86 MET A CA 1
ATOM 683 C C . MET A 1 86 ? 4.781 0.810 -8.093 1.00 76.00 86 MET A C 1
ATOM 685 O O . MET A 1 86 ? 3.739 0.241 -7.776 1.00 76.00 86 MET A O 1
ATOM 689 N N . GLU A 1 87 ? 5.218 1.896 -7.445 1.00 77.50 87 GLU A N 1
ATOM 690 C CA . GLU A 1 87 ? 4.444 2.573 -6.388 1.00 77.50 87 GLU A CA 1
ATOM 691 C C . GLU A 1 87 ? 3.082 3.050 -6.918 1.00 77.50 87 GLU A C 1
ATOM 693 O O . GLU A 1 87 ? 2.043 2.749 -6.333 1.00 77.50 87 GLU A O 1
ATOM 698 N N . ARG A 1 88 ? 3.073 3.706 -8.081 1.00 81.44 88 ARG A N 1
ATOM 699 C CA . ARG A 1 88 ? 1.857 4.140 -8.785 1.00 81.44 88 ARG A CA 1
ATOM 700 C C . ARG A 1 88 ? 0.927 2.976 -9.123 1.00 81.44 88 ARG A C 1
ATOM 702 O O . ARG A 1 88 ? -0.245 2.985 -8.755 1.00 81.44 88 ARG A O 1
ATOM 709 N N . TYR A 1 89 ? 1.465 1.916 -9.727 1.00 82.50 89 TYR A N 1
ATOM 710 C CA . TYR A 1 89 ? 0.695 0.712 -10.042 1.00 82.50 89 TYR A CA 1
ATOM 711 C C . TYR A 1 89 ? 0.072 0.068 -8.793 1.00 82.50 89 TYR A C 1
ATOM 713 O O . TYR A 1 89 ? -1.096 -0.324 -8.808 1.00 82.50 89 TYR A O 1
ATOM 721 N N . LYS A 1 90 ? 0.835 -0.003 -7.697 1.00 81.81 90 LYS A N 1
ATOM 722 C CA . LYS A 1 90 ? 0.389 -0.495 -6.388 1.00 81.81 90 LYS A CA 1
ATOM 723 C C . LYS A 1 90 ? -0.774 0.338 -5.833 1.00 81.81 90 LYS A C 1
ATOM 725 O O . LYS A 1 90 ? -1.776 -0.239 -5.413 1.00 81.81 90 LYS A O 1
ATOM 730 N N . LEU A 1 91 ? -0.689 1.668 -5.898 1.00 86.06 91 LEU A N 1
ATOM 731 C CA . LEU A 1 91 ? -1.774 2.572 -5.490 1.00 86.06 91 LEU A CA 1
ATOM 732 C C . LEU A 1 91 ? -3.021 2.408 -6.367 1.00 86.06 91 LEU A C 1
ATOM 734 O O . LEU A 1 91 ? -4.130 2.314 -5.847 1.00 86.06 91 LEU A O 1
ATOM 738 N N . ALA A 1 92 ? -2.848 2.295 -7.685 1.00 86.56 92 ALA A N 1
ATOM 739 C CA . ALA A 1 92 ? -3.949 2.052 -8.612 1.00 86.56 92 ALA A CA 1
ATOM 740 C C . ALA A 1 92 ? -4.650 0.710 -8.337 1.00 86.56 92 ALA A C 1
ATOM 742 O O . ALA A 1 92 ? -5.879 0.631 -8.338 1.00 86.56 92 ALA A O 1
ATOM 743 N N . ALA A 1 93 ? -3.879 -0.350 -8.077 1.00 85.50 93 ALA A N 1
ATOM 744 C CA . ALA A 1 93 ? -4.411 -1.663 -7.723 1.00 85.50 93 ALA A CA 1
ATOM 745 C C . ALA A 1 93 ? -5.166 -1.630 -6.389 1.00 85.50 93 ALA A C 1
ATOM 747 O O . ALA A 1 93 ? -6.281 -2.143 -6.318 1.00 85.50 93 ALA A O 1
ATOM 748 N N . ALA A 1 94 ? -4.607 -0.968 -5.371 1.00 87.75 94 ALA A N 1
ATOM 749 C CA . ALA A 1 94 ? -5.288 -0.746 -4.100 1.00 87.75 94 ALA A CA 1
ATOM 750 C C . ALA A 1 94 ? -6.618 -0.009 -4.320 1.00 87.75 94 ALA A C 1
ATOM 752 O O . ALA A 1 94 ? -7.663 -0.489 -3.891 1.00 87.75 94 ALA A O 1
ATOM 753 N N . LYS A 1 95 ? -6.620 1.090 -5.083 1.00 88.00 95 LYS A N 1
ATOM 754 C CA . LYS A 1 95 ? -7.837 1.862 -5.366 1.00 88.00 95 LYS A CA 1
ATOM 755 C C . LYS A 1 95 ? -8.906 1.054 -6.110 1.00 88.00 95 LYS A C 1
ATOM 757 O O . LYS A 1 95 ? -10.095 1.234 -5.860 1.00 88.00 95 LYS A O 1
ATOM 762 N N . ARG A 1 96 ? -8.508 0.136 -6.998 1.00 88.38 96 ARG A N 1
ATOM 763 C CA . ARG A 1 96 ? -9.439 -0.828 -7.613 1.00 88.38 96 ARG A CA 1
ATOM 764 C C . ARG A 1 96 ? -9.995 -1.815 -6.590 1.00 88.38 96 ARG A C 1
ATOM 766 O O . ARG A 1 96 ? -11.190 -2.080 -6.620 1.00 88.38 96 ARG A O 1
ATOM 773 N N . ALA A 1 97 ? -9.157 -2.326 -5.691 1.00 88.50 97 ALA A N 1
ATOM 774 C CA . ALA A 1 97 ? -9.576 -3.253 -4.643 1.00 88.50 97 ALA A CA 1
ATOM 775 C C . ALA A 1 97 ? -10.543 -2.611 -3.633 1.00 88.50 97 ALA A C 1
ATOM 777 O O . ALA A 1 97 ? -11.444 -3.296 -3.164 1.00 88.50 97 ALA A O 1
ATOM 778 N N . GLU A 1 98 ? -10.429 -1.305 -3.360 1.00 88.94 98 GLU A N 1
ATOM 779 C CA . GLU A 1 98 ? -11.393 -0.566 -2.522 1.00 88.94 98 GLU A CA 1
ATOM 780 C C . GLU A 1 98 ? -12.832 -0.693 -3.051 1.00 88.94 98 GLU A C 1
ATOM 782 O O . GLU A 1 98 ? -13.765 -0.807 -2.266 1.00 88.94 98 GLU A O 1
ATOM 787 N N . LYS A 1 99 ? -13.026 -0.780 -4.378 1.00 87.81 99 LYS A N 1
ATOM 788 C CA . LYS A 1 99 ? -14.358 -0.989 -4.983 1.00 87.81 99 LYS A CA 1
ATOM 789 C C . LYS A 1 99 ? -14.986 -2.341 -4.620 1.00 87.81 99 LYS A C 1
ATOM 791 O O . LYS A 1 99 ? -16.184 -2.515 -4.805 1.00 87.81 99 LYS A O 1
ATOM 796 N N . LEU A 1 100 ? -14.189 -3.299 -4.146 1.00 89.81 100 LEU A N 1
ATOM 797 C CA . LEU A 1 100 ? -14.654 -4.618 -3.714 1.00 89.81 100 LEU A CA 1
ATOM 798 C C . LEU A 1 100 ? -15.085 -4.626 -2.242 1.00 89.81 100 LEU A C 1
ATOM 800 O O . LEU A 1 100 ? -15.585 -5.638 -1.753 1.00 89.81 100 LEU A O 1
ATOM 804 N N . PHE A 1 101 ? -14.866 -3.535 -1.507 1.00 91.06 101 PHE A N 1
ATOM 805 C CA . PHE A 1 101 ? -15.266 -3.465 -0.112 1.00 91.06 101 PHE A CA 1
ATOM 806 C C . PHE A 1 101 ? -16.784 -3.309 -0.023 1.00 91.06 101 PHE A C 1
ATOM 808 O O . PHE A 1 101 ? -17.378 -2.456 -0.681 1.00 91.06 101 PHE A O 1
ATOM 815 N N . ALA A 1 102 ? -17.423 -4.130 0.814 1.00 90.38 102 ALA A N 1
ATOM 816 C CA . ALA A 1 102 ? -18.860 -3.994 1.025 1.00 90.38 102 ALA A CA 1
ATOM 817 C C . ALA A 1 102 ? -19.192 -2.653 1.702 1.00 90.38 102 ALA A C 1
ATOM 819 O O . ALA A 1 102 ? -18.377 -2.102 2.449 1.00 90.38 102 ALA A O 1
ATOM 820 N N . ASP A 1 103 ? -20.407 -2.170 1.451 1.00 90.38 103 ASP A N 1
ATOM 821 C CA . ASP A 1 103 ? -20.997 -0.989 2.091 1.00 90.38 103 ASP A CA 1
ATOM 822 C C . ASP A 1 103 ? -20.238 0.325 1.828 1.00 90.38 103 ASP A C 1
ATOM 824 O O . ASP A 1 103 ? -20.327 1.267 2.611 1.00 90.38 103 ASP A O 1
ATOM 828 N N . GLY A 1 104 ? -19.454 0.396 0.745 1.00 84.69 104 GLY A N 1
ATOM 829 C CA . GLY A 1 104 ? -18.675 1.594 0.409 1.00 84.69 104 GLY A CA 1
ATOM 830 C C . GLY A 1 104 ? -17.554 1.907 1.406 1.00 84.69 104 GLY A C 1
ATOM 831 O O . GLY A 1 104 ? -17.075 3.043 1.450 1.00 84.69 104 GLY A O 1
ATOM 832 N N . ARG A 1 105 ? -17.141 0.914 2.207 1.00 90.06 105 ARG A N 1
ATOM 833 C CA . ARG A 1 105 ? -16.002 1.031 3.124 1.00 90.06 105 ARG A CA 1
ATOM 834 C C . ARG A 1 105 ? -14.729 1.408 2.371 1.00 90.06 105 ARG A C 1
ATOM 836 O O . ARG A 1 105 ? -14.549 1.056 1.207 1.00 90.06 105 ARG A O 1
ATOM 843 N N . LYS A 1 106 ? -13.823 2.087 3.067 1.00 89.38 106 LYS A N 1
ATOM 844 C CA . LYS A 1 106 ? -12.539 2.562 2.538 1.00 89.38 106 LYS A CA 1
ATOM 845 C C . LYS A 1 106 ? -11.364 1.890 3.232 1.00 89.38 106 LYS A C 1
ATOM 847 O O . LYS A 1 106 ? -11.516 1.198 4.240 1.00 89.38 106 LYS A O 1
ATOM 852 N N . PHE A 1 107 ? -10.160 2.125 2.716 1.00 87.88 107 PHE A N 1
ATOM 853 C CA . PHE A 1 107 ? -8.939 1.634 3.363 1.00 87.88 107 PHE A CA 1
ATOM 854 C C . PHE A 1 107 ? -8.780 2.093 4.811 1.00 87.88 107 PHE A C 1
ATOM 856 O O . PHE A 1 107 ? -8.274 1.321 5.621 1.00 87.88 107 PHE A O 1
ATOM 863 N N . ASP A 1 108 ? -9.242 3.291 5.165 1.00 86.75 108 ASP A N 1
ATOM 864 C CA . ASP A 1 108 ? -9.193 3.750 6.555 1.00 86.75 108 ASP A CA 1
ATOM 865 C C . ASP A 1 108 ? -9.980 2.831 7.498 1.00 86.75 108 ASP A C 1
ATOM 867 O O . ASP A 1 108 ? -9.492 2.517 8.581 1.00 86.75 108 ASP A O 1
ATOM 871 N N . ASP A 1 109 ? -11.145 2.329 7.077 1.00 90.19 109 ASP A N 1
ATOM 872 C CA . ASP A 1 109 ? -11.944 1.397 7.882 1.00 90.19 109 ASP A CA 1
ATOM 873 C C . ASP A 1 109 ? -11.193 0.079 8.109 1.00 90.19 109 ASP A C 1
ATOM 875 O O . ASP A 1 109 ? -11.201 -0.484 9.208 1.00 90.19 109 ASP A O 1
ATOM 879 N N . LEU A 1 110 ? -10.499 -0.405 7.073 1.00 88.94 110 LEU A N 1
ATOM 880 C CA . LEU A 1 110 ? -9.632 -1.577 7.170 1.00 88.94 110 LEU A CA 1
ATOM 881 C C . LEU A 1 110 ? -8.458 -1.320 8.124 1.00 88.94 110 LEU A C 1
ATOM 883 O O . LEU A 1 110 ? -8.178 -2.160 8.978 1.00 88.94 110 LEU A O 1
ATOM 887 N N . VAL A 1 111 ? -7.798 -0.164 8.018 1.00 87.38 111 VAL A N 1
ATOM 888 C CA . VAL A 1 111 ? -6.691 0.222 8.906 1.00 87.38 111 VAL A CA 1
ATOM 889 C C . VAL A 1 111 ? -7.160 0.263 10.358 1.00 87.38 111 VAL A C 1
ATOM 891 O O . VAL A 1 111 ? -6.507 -0.327 11.215 1.00 87.38 111 VAL A O 1
ATOM 894 N N . GLN A 1 112 ? -8.313 0.872 10.648 1.00 89.31 112 GLN A N 1
ATOM 895 C CA . GLN A 1 112 ? -8.858 0.908 12.009 1.00 89.31 112 GLN A CA 1
ATOM 896 C C . GLN A 1 112 ? -9.137 -0.496 12.559 1.00 89.31 112 GLN A C 1
ATOM 898 O O . GLN A 1 112 ? -8.774 -0.793 13.697 1.00 89.31 112 GLN A O 1
ATOM 903 N N . ARG A 1 113 ? -9.708 -1.394 11.746 1.00 90.06 113 ARG A N 1
ATOM 904 C CA . ARG A 1 113 ? -9.920 -2.798 12.138 1.00 90.06 113 ARG A CA 1
ATOM 905 C C . ARG A 1 113 ? -8.609 -3.526 12.432 1.00 90.06 113 ARG A C 1
ATOM 907 O O . ARG A 1 113 ? -8.506 -4.218 13.442 1.00 90.06 113 ARG A O 1
ATOM 914 N N . LEU A 1 114 ? -7.595 -3.351 11.584 1.00 87.56 114 LEU A N 1
ATOM 915 C CA . LEU A 1 114 ? -6.277 -3.957 11.793 1.00 87.56 114 LEU A CA 1
ATOM 916 C C . LEU A 1 114 ? -5.599 -3.420 13.056 1.00 87.56 114 LEU A C 1
ATOM 918 O O . LEU A 1 114 ? -4.991 -4.193 13.790 1.00 87.56 114 LEU A O 1
ATOM 922 N N . LEU A 1 115 ? -5.743 -2.127 13.349 1.00 85.75 115 LEU A N 1
ATOM 923 C CA . LEU A 1 115 ? -5.221 -1.517 14.573 1.00 85.75 115 LEU A CA 1
ATOM 924 C C . LEU A 1 115 ? -5.894 -2.065 15.833 1.00 85.75 115 LEU A C 1
ATOM 926 O O . LEU A 1 115 ? -5.220 -2.258 16.841 1.00 85.75 115 LEU A O 1
ATOM 930 N N . GLN A 1 116 ? -7.194 -2.349 15.786 1.00 89.50 116 GLN A N 1
ATOM 931 C CA . GLN A 1 116 ? -7.897 -2.999 16.896 1.00 89.50 116 GLN A CA 1
ATOM 932 C C . GLN A 1 116 ? -7.432 -4.449 17.086 1.00 89.50 116 GLN A C 1
ATOM 934 O O . GLN A 1 116 ? -7.245 -4.898 18.214 1.00 89.50 116 GLN A O 1
ATOM 939 N N . ALA A 1 117 ? -7.181 -5.165 15.988 1.00 86.50 117 ALA A N 1
ATOM 940 C CA . ALA A 1 117 ? -6.711 -6.548 16.015 1.00 86.50 117 ALA A CA 1
ATOM 941 C C . ALA A 1 117 ? -5.194 -6.689 16.266 1.00 86.50 117 ALA A C 1
ATOM 943 O O . ALA A 1 117 ? -4.710 -7.804 16.472 1.00 86.50 117 ALA A O 1
ATOM 944 N N . GLN A 1 118 ? -4.422 -5.595 16.236 1.00 85.62 118 GLN A N 1
ATOM 945 C CA . GLN A 1 118 ? -2.955 -5.652 16.177 1.00 85.62 118 GLN A CA 1
ATOM 946 C C . GLN A 1 118 ? -2.329 -6.393 17.361 1.00 85.62 118 GLN A C 1
ATOM 948 O O . GLN A 1 118 ? -1.378 -7.145 17.176 1.00 85.62 118 GLN A O 1
ATOM 953 N N . GLU A 1 119 ? -2.870 -6.207 18.566 1.00 79.00 119 GLU A N 1
ATOM 954 C CA . GLU A 1 119 ? -2.346 -6.832 19.784 1.00 79.00 119 GLU A CA 1
ATOM 955 C C . GLU A 1 119 ? -2.543 -8.350 19.742 1.00 79.00 119 GLU A C 1
ATOM 957 O O . GLU A 1 119 ? -1.633 -9.107 20.068 1.00 79.00 119 GLU A O 1
ATOM 962 N N . GLN A 1 120 ? -3.691 -8.809 19.237 1.00 82.56 120 GLN A N 1
ATOM 963 C CA . GLN A 1 120 ? -3.962 -10.236 19.049 1.00 82.56 120 GLN A CA 1
ATOM 964 C C . GLN A 1 120 ? -3.078 -10.836 17.951 1.00 82.56 120 GLN A C 1
ATOM 966 O O . GLN A 1 120 ? -2.530 -11.920 18.131 1.00 82.56 120 GLN A O 1
ATOM 971 N N . MET A 1 121 ? -2.885 -10.116 16.840 1.00 81.69 121 MET A N 1
ATOM 972 C CA . MET A 1 121 ? -1.991 -10.546 15.758 1.00 81.69 121 MET A CA 1
ATOM 973 C C . MET A 1 121 ? -0.527 -10.630 16.214 1.00 81.69 121 MET A C 1
ATOM 975 O O . MET A 1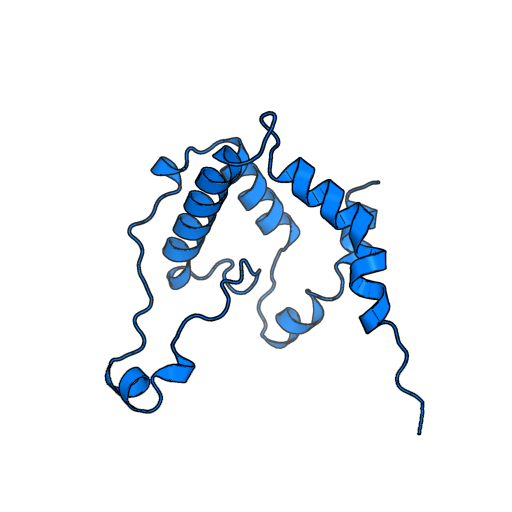 121 ? 0.219 -11.482 15.736 1.00 81.69 121 MET A O 1
ATOM 979 N N . ARG A 1 122 ? -0.106 -9.760 17.142 1.00 80.00 122 ARG A N 1
ATOM 980 C CA . ARG A 1 122 ? 1.267 -9.707 17.668 1.00 80.00 122 ARG A CA 1
ATOM 981 C C . ARG A 1 122 ? 1.518 -10.650 18.842 1.00 80.00 122 ARG A C 1
ATOM 983 O O . ARG A 1 122 ? 2.665 -11.043 19.047 1.00 80.00 122 ARG A O 1
ATOM 990 N N . ALA A 1 123 ? 0.477 -11.060 19.567 1.00 77.56 123 ALA A N 1
ATOM 991 C CA . ALA A 1 123 ? 0.589 -11.912 20.750 1.00 77.56 123 ALA A CA 1
ATOM 992 C C . ALA A 1 123 ? 1.458 -13.179 20.553 1.00 77.56 123 ALA A C 1
ATOM 994 O O . ALA A 1 123 ? 2.281 -13.454 21.429 1.00 77.56 123 ALA A O 1
ATOM 995 N N . PRO A 1 124 ? 1.392 -13.919 19.423 1.00 75.88 124 PRO A N 1
ATOM 996 C CA . PRO A 1 124 ? 2.255 -15.084 19.202 1.00 75.88 124 PRO A CA 1
ATOM 997 C C . PRO A 1 124 ? 3.751 -14.747 19.106 1.00 75.88 124 PRO A C 1
ATOM 999 O O . PRO A 1 124 ? 4.586 -15.565 19.485 1.00 75.88 124 PRO A O 1
ATOM 1002 N N . TYR A 1 125 ? 4.096 -13.544 18.636 1.00 71.69 125 TYR A N 1
ATOM 1003 C CA . TYR A 1 125 ? 5.480 -13.076 18.488 1.00 71.69 125 TYR A CA 1
ATOM 1004 C C . TYR A 1 125 ? 6.062 -12.513 19.790 1.00 71.69 125 TYR A C 1
ATOM 1006 O O . TYR A 1 125 ? 7.269 -12.316 19.890 1.00 71.69 125 TYR A O 1
ATOM 1014 N N . HIS A 1 126 ? 5.216 -12.260 20.791 1.00 64.62 126 HIS A N 1
ATOM 1015 C CA . HIS A 1 126 ? 5.624 -11.782 22.112 1.00 64.62 126 HIS A CA 1
ATOM 1016 C C . HIS A 1 126 ? 5.969 -12.930 23.077 1.00 64.62 126 HIS A C 1
ATOM 1018 O O . HIS A 1 126 ? 6.321 -12.665 24.227 1.00 64.62 126 HIS A O 1
ATOM 1024 N N . ARG A 1 127 ? 5.900 -14.204 22.645 1.00 59.22 127 ARG A N 1
ATOM 1025 C CA . ARG A 1 127 ? 6.434 -15.325 23.435 1.00 59.22 127 ARG A CA 1
ATOM 1026 C C . ARG A 1 127 ? 7.942 -15.142 23.588 1.00 59.22 127 ARG A C 1
ATOM 1028 O O . ARG A 1 127 ? 8.711 -15.348 22.653 1.00 59.22 127 ARG A O 1
ATOM 1035 N N . SER A 1 128 ? 8.334 -14.722 24.784 1.00 53.31 128 SER A N 1
ATOM 1036 C CA . SER A 1 128 ? 9.710 -14.572 25.225 1.00 53.31 128 SER A CA 1
ATOM 1037 C C . SER A 1 128 ? 10.510 -15.841 24.935 1.00 53.31 128 SER A C 1
ATOM 1039 O O . SER A 1 128 ? 10.134 -16.952 25.308 1.00 53.31 128 SER A O 1
ATOM 1041 N N . ARG A 1 129 ? 11.644 -15.650 24.258 1.00 45.84 129 ARG A N 1
ATOM 1042 C CA . ARG A 1 129 ? 12.723 -16.632 24.159 1.00 45.84 129 ARG A CA 1
ATOM 1043 C C . ARG A 1 129 ? 13.100 -17.052 25.591 1.00 45.84 129 ARG A C 1
ATOM 1045 O O . ARG A 1 129 ? 13.394 -16.155 26.385 1.00 45.84 129 ARG A O 1
ATOM 1052 N N . PRO A 1 130 ? 13.083 -18.347 25.954 1.00 44.31 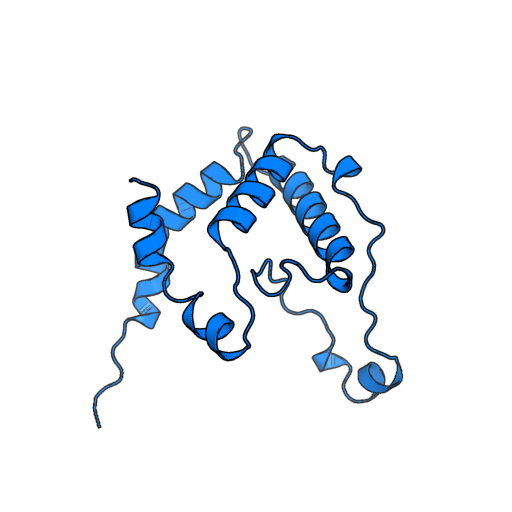130 PRO A N 1
ATOM 1053 C CA . PRO A 1 130 ? 13.634 -18.765 27.233 1.00 44.31 130 PRO A CA 1
ATOM 1054 C C . PRO A 1 130 ? 15.115 -18.379 27.246 1.00 44.31 130 PRO A C 1
ATOM 1056 O O . PRO A 1 130 ? 15.846 -18.653 26.291 1.00 44.31 130 PRO A O 1
ATOM 1059 N N . ILE A 1 131 ? 15.516 -17.657 28.289 1.00 49.94 131 ILE A N 1
ATOM 1060 C CA . ILE A 1 131 ? 16.913 -17.329 28.553 1.00 49.94 131 ILE A CA 1
ATOM 1061 C C . ILE A 1 131 ? 17.579 -18.654 28.934 1.00 49.94 131 ILE A C 1
ATOM 1063 O O . ILE A 1 131 ? 17.256 -19.224 29.973 1.00 49.94 131 ILE A O 1
ATOM 1067 N N . SER A 1 132 ? 18.414 -19.167 28.033 1.00 53.41 132 SER A N 1
ATOM 1068 C CA . SER A 1 132 ? 19.373 -20.247 28.278 1.00 53.41 132 SER A CA 1
ATOM 1069 C C . SER A 1 132 ? 20.686 -19.663 28.765 1.00 53.41 132 SER A C 1
ATOM 1071 O O . SER A 1 132 ? 21.142 -18.719 28.073 1.00 53.41 132 SER A O 1
#

Radius of gyration: 18.05 Å; chains: 1; bounding box: 43×33×47 Å

pLDDT: mean 70.54, std 16.07, range [42.56, 91.06]

Secondary structure (DSSP, 8-state):
--HHHHHHHTTTTHHHHHTTT----HHHHHHHHHHH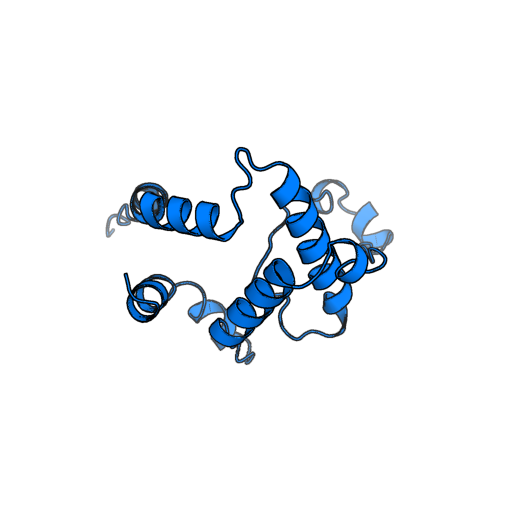HHH--HHHHPPP-------HHHHHH-GGGGS-------GGGTT-GGGHHHHHHHHHHHHHHHTTSGGG--HHHHHHHHHHHHHHHHGGGG-PPP--

Foldseek 3Di:
DDPVVVVVVVVPQVPVCVVVVDPQPPVVVVVVLVCCLVPDALVRLADDDDDPPDPPVVCVVPVVVPDCPDDDPDSVQPPDPVCSNVNSNVSSVQSVVCVVDPPSDGVVVVVVVCVVCVCVVCVVVPPDDPDD